Protein AF-A0AAN0JKM9-F1 (afdb_monomer_lite)

Sequence (130 aa):
MASQTESLPDALLEALAEKGRVDSYEYATSVGRNHQDVVGAVKSLESFGDILKTEQKQTELWELTEEGKEIAENGSHEVRLFEAVNQSNGTPQNELMPSKCELKRNGCFTKRSGYGTGTGFHFQGLIEPA

Foldseek 3Di:
DDDDDDDLLVVVVVVCVVPVKAFLLVVCVVVVHDSVVSVVSVVVVVVVDPPWDWDFDWDKDKDFDPQLVCCVVVNDPVVVLVVPFDPPPGDDVVVSDPPDPPPPVDDRIDIPGPSSRRTITHDDDDPDDD

InterPro domains:
  IPR036390 Winged helix DNA-binding domain superfamily [SSF46785] (12-76)
  IPR040724 PheRS, DNA binding domain 1 [PF18552] (6-62)

Organism: Amphimedon queenslandica (NCBI:txid400682)

pLDDT: mean 70.11, std 19.17, range [28.78, 88.0]

Structure (mmCIF, N/CA/C/O backbone):
data_AF-A0AAN0JKM9-F1
#
_entry.id   AF-A0AAN0JKM9-F1
#
loop_
_atom_site.group_PDB
_atom_site.id
_atom_site.type_symbol
_atom_site.label_atom_id
_atom_site.label_alt_id
_atom_site.label_comp_id
_atom_site.label_asym_id
_atom_site.label_entity_id
_atom_site.label_seq_id
_atom_site.pdbx_PDB_ins_code
_atom_site.Cartn_x
_atom_site.Cartn_y
_atom_site.Cartn_z
_atom_site.occupancy
_atom_site.B_iso_or_equiv
_atom_site.auth_seq_id
_atom_site.auth_comp_id
_atom_site.auth_asym_id
_atom_site.auth_atom_id
_atom_site.pdbx_PDB_model_num
ATOM 1 N N . MET A 1 1 ? -35.034 -1.464 26.740 1.00 33.41 1 MET A N 1
ATOM 2 C CA . MET A 1 1 ? -33.704 -2.065 26.963 1.00 33.41 1 MET A CA 1
ATOM 3 C C . MET A 1 1 ? -32.712 -1.278 26.119 1.00 33.41 1 MET A C 1
ATOM 5 O O . MET A 1 1 ? -33.053 -1.001 24.982 1.00 33.41 1 MET A O 1
ATOM 9 N N . ALA A 1 2 ? -31.616 -0.824 26.739 1.00 36.47 2 ALA A N 1
ATOM 10 C CA . ALA A 1 2 ? -30.469 -0.086 26.181 1.00 36.47 2 ALA A CA 1
ATOM 11 C C . ALA A 1 2 ? -30.746 1.006 25.113 1.00 36.47 2 ALA A C 1
ATOM 13 O O . ALA A 1 2 ? -30.685 0.794 23.911 1.00 36.47 2 ALA A O 1
ATOM 14 N N . SER A 1 3 ? -31.020 2.207 25.631 1.00 40.78 3 SER A N 1
ATOM 15 C CA . SER A 1 3 ? -30.543 3.521 25.147 1.00 40.78 3 SER A CA 1
ATOM 16 C C . SER A 1 3 ? -29.065 3.468 24.703 1.00 40.78 3 SER A C 1
ATOM 18 O O . SER A 1 3 ? -28.326 2.732 25.338 1.00 40.78 3 SER A O 1
ATOM 20 N N . GLN A 1 4 ? -28.486 4.239 23.778 1.00 40.50 4 GLN A N 1
ATOM 21 C CA . GLN A 1 4 ? -28.865 5.336 22.880 1.00 40.50 4 GLN A CA 1
ATOM 22 C C . GLN A 1 4 ? -27.617 5.601 21.998 1.00 40.50 4 GLN A C 1
ATOM 24 O O . GLN A 1 4 ? -26.518 5.643 22.532 1.00 40.50 4 GLN A O 1
ATOM 29 N N . THR A 1 5 ? -27.814 5.899 20.711 1.00 45.72 5 THR A N 1
ATOM 30 C CA . THR A 1 5 ? -26.884 6.606 19.796 1.00 45.72 5 THR A CA 1
ATOM 31 C C . THR A 1 5 ? -25.561 5.931 19.406 1.00 45.72 5 THR A C 1
ATOM 33 O O . THR A 1 5 ? -24.651 5.736 20.198 1.00 45.72 5 THR A O 1
ATOM 36 N N . GLU A 1 6 ? -25.448 5.695 18.103 1.00 60.81 6 GLU A N 1
ATOM 37 C CA . GLU A 1 6 ? -24.311 5.151 17.363 1.00 60.81 6 GLU A CA 1
ATOM 38 C C . GLU A 1 6 ? -23.071 6.060 17.439 1.00 60.81 6 GLU A C 1
ATOM 40 O O . GLU A 1 6 ? -22.768 6.819 16.514 1.00 60.81 6 GLU A O 1
ATOM 45 N N . SER A 1 7 ? -22.343 6.022 18.552 1.00 75.88 7 SER A N 1
ATOM 46 C CA . SER A 1 7 ? -21.013 6.615 18.623 1.00 75.88 7 SER A CA 1
ATOM 47 C C . SER A 1 7 ? -19.983 5.578 18.155 1.00 75.88 7 SER A C 1
ATOM 49 O O . SER A 1 7 ? -20.027 4.405 18.529 1.00 75.88 7 SER A O 1
ATOM 51 N N . LEU A 1 8 ? -19.062 5.996 17.280 1.00 82.94 8 LEU A N 1
ATOM 52 C CA . LEU A 1 8 ? -17.999 5.134 16.752 1.00 82.94 8 LEU A CA 1
ATOM 53 C C . LEU A 1 8 ? -17.201 4.386 17.848 1.00 82.94 8 LEU A C 1
ATOM 55 O O . LEU A 1 8 ? -16.917 3.206 17.629 1.00 82.94 8 LEU A O 1
ATOM 59 N N . PRO A 1 9 ? -16.852 4.995 19.006 1.00 84.19 9 PRO A N 1
ATOM 60 C CA . PRO A 1 9 ? -16.178 4.264 20.079 1.00 84.19 9 PRO A CA 1
ATOM 61 C C . PRO A 1 9 ? -17.060 3.197 20.745 1.00 84.19 9 PRO A C 1
ATOM 63 O O . PRO A 1 9 ? -16.550 2.119 21.037 1.00 84.19 9 PRO A O 1
ATOM 66 N N . ASP A 1 10 ? -18.361 3.438 20.929 1.00 85.00 10 ASP A N 1
ATOM 67 C CA . ASP A 1 10 ? -19.257 2.451 21.553 1.00 85.00 10 ASP A CA 1
ATOM 68 C C . ASP A 1 10 ? -19.442 1.219 20.657 1.00 85.00 10 ASP A C 1
ATOM 70 O O . ASP A 1 10 ? -19.314 0.085 21.117 1.00 85.00 10 ASP A O 1
ATOM 74 N N . ALA A 1 11 ? -19.631 1.434 19.350 1.00 86.50 11 ALA A N 1
ATOM 75 C CA . ALA A 1 11 ? -19.708 0.350 18.369 1.00 86.50 11 ALA A CA 1
ATOM 76 C C . ALA A 1 11 ? -18.405 -0.473 18.308 1.00 86.50 11 ALA A C 1
ATOM 78 O O . ALA A 1 11 ? -18.426 -1.688 18.109 1.00 86.50 11 ALA A O 1
ATOM 79 N N . LEU A 1 12 ? -17.256 0.183 18.503 1.00 86.38 12 LEU A N 1
ATOM 80 C CA . LEU A 1 12 ? -15.955 -0.481 18.534 1.00 86.38 12 LEU A CA 1
ATOM 81 C C . LEU A 1 12 ? -15.791 -1.354 19.788 1.00 86.38 12 LEU A C 1
ATOM 83 O O . LEU A 1 12 ? -15.261 -2.460 19.689 1.00 86.38 12 LEU A O 1
ATOM 87 N N . LEU A 1 13 ? -16.278 -0.896 20.944 1.00 85.88 13 LEU A N 1
ATOM 88 C CA . LEU A 1 13 ? -16.306 -1.689 22.176 1.00 85.88 13 LEU A CA 1
ATOM 89 C C . LEU A 1 13 ? -17.251 -2.893 22.069 1.00 85.88 13 LEU A C 1
ATOM 91 O O . LEU A 1 13 ? -16.896 -3.976 22.526 1.00 85.88 13 LEU A O 1
ATOM 95 N N . GLU A 1 14 ? -18.412 -2.744 21.428 1.00 86.81 14 GLU A N 1
ATOM 96 C CA . GLU A 1 14 ? -19.340 -3.856 21.180 1.00 86.81 14 GLU A CA 1
ATOM 97 C C . GLU A 1 14 ? -18.721 -4.914 20.254 1.00 86.81 14 GLU A C 1
ATOM 99 O O . GLU A 1 14 ? -18.710 -6.104 20.577 1.00 86.81 14 GLU A O 1
ATOM 104 N N . ALA A 1 15 ? -18.098 -4.482 19.154 1.00 85.19 15 ALA A N 1
ATOM 105 C CA . ALA A 1 15 ? -17.389 -5.379 18.245 1.00 85.19 15 ALA A CA 1
ATOM 106 C C . ALA A 1 15 ? -16.211 -6.101 18.926 1.00 85.19 15 ALA A C 1
ATOM 108 O O . ALA A 1 15 ? -15.937 -7.268 18.628 1.00 85.19 15 ALA A O 1
ATOM 109 N N . LEU A 1 16 ? -15.518 -5.425 19.849 1.00 85.06 16 LEU A N 1
ATOM 110 C CA . LEU A 1 16 ? -14.480 -6.027 20.689 1.00 85.06 16 LEU A CA 1
ATOM 111 C C . LEU A 1 16 ? -15.058 -7.033 21.689 1.00 85.06 16 LEU A C 1
ATOM 113 O O . LEU A 1 16 ? -14.448 -8.081 21.890 1.00 85.06 16 LEU A O 1
ATOM 117 N N . ALA A 1 17 ? -16.215 -6.753 22.288 1.00 84.19 17 ALA A N 1
ATOM 118 C CA . ALA A 1 17 ? -16.868 -7.655 23.233 1.00 84.19 17 ALA A CA 1
ATOM 119 C C . ALA A 1 17 ? -17.328 -8.962 22.566 1.00 84.19 17 ALA A C 1
ATOM 121 O O . ALA A 1 17 ? -17.221 -10.026 23.171 1.00 84.19 17 ALA A O 1
ATOM 122 N N . GLU A 1 18 ? -17.791 -8.904 21.314 1.00 84.81 18 GLU A N 1
ATOM 123 C CA . GLU A 1 18 ? -18.240 -10.086 20.568 1.00 84.81 18 GLU A CA 1
ATOM 124 C C . GLU A 1 18 ? -17.071 -10.950 20.064 1.00 84.81 18 GLU A C 1
ATOM 126 O O . GLU A 1 18 ? -17.104 -12.177 20.169 1.00 84.81 18 GLU A O 1
ATOM 131 N N . LYS A 1 19 ? -16.022 -10.325 19.511 1.00 81.88 19 LYS A N 1
ATOM 132 C CA . LYS A 1 19 ? -14.922 -11.035 18.828 1.00 81.88 19 LYS A CA 1
ATOM 133 C C . LYS A 1 19 ? -13.692 -11.263 19.705 1.00 81.88 19 LYS A C 1
ATOM 135 O O . LYS A 1 19 ? -12.806 -12.025 19.323 1.00 81.88 19 LYS A O 1
ATOM 140 N N . GLY A 1 20 ? -13.578 -10.563 20.833 1.00 78.75 20 GLY A N 1
ATOM 141 C CA . GLY A 1 20 ? -12.414 -10.559 21.731 1.00 78.75 20 GLY A CA 1
ATOM 142 C C . GLY A 1 20 ? -11.173 -9.847 21.173 1.00 78.75 20 GLY A C 1
ATOM 143 O O . GLY A 1 20 ? -10.312 -9.406 21.934 1.00 78.75 20 GLY A O 1
ATOM 144 N N . ARG A 1 21 ? -11.083 -9.706 19.846 1.00 79.69 21 ARG A N 1
ATOM 145 C CA . ARG A 1 21 ? -10.049 -8.974 19.118 1.00 79.69 21 ARG A CA 1
ATOM 146 C C . ARG A 1 21 ? -10.65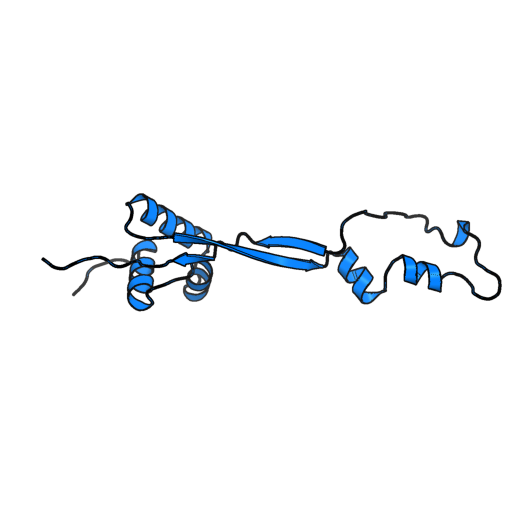2 -8.328 17.883 1.00 79.69 21 ARG A C 1
ATOM 148 O O . ARG A 1 21 ? -11.459 -8.927 17.179 1.00 79.69 21 ARG A O 1
ATOM 155 N N . VAL A 1 22 ? -10.190 -7.122 17.595 1.00 83.69 22 VAL A N 1
ATOM 156 C CA . VAL A 1 22 ? -10.521 -6.390 16.375 1.00 83.69 22 VAL A CA 1
ATOM 157 C C . VAL A 1 22 ? -9.214 -5.917 15.737 1.00 83.69 22 VAL A C 1
ATOM 159 O O . VAL A 1 22 ? -8.220 -5.711 16.430 1.00 83.69 22 VAL A O 1
ATOM 162 N N . ASP A 1 23 ? -9.182 -5.814 14.416 1.00 83.88 23 ASP A N 1
ATOM 163 C CA . ASP A 1 23 ? -8.152 -5.070 13.696 1.00 83.88 23 ASP A CA 1
ATOM 164 C C . ASP A 1 23 ? -8.805 -3.780 13.192 1.00 83.88 23 ASP A C 1
ATOM 166 O O . ASP A 1 23 ? -9.876 -3.820 12.581 1.00 83.88 23 ASP A O 1
ATOM 170 N N . SER A 1 24 ? -8.212 -2.626 13.503 1.00 83.31 24 SER A N 1
ATOM 171 C CA . SER A 1 24 ? -8.813 -1.328 13.168 1.00 83.31 24 SER A CA 1
ATOM 172 C C . SER A 1 24 ? -8.960 -1.108 11.659 1.00 83.31 24 SER A C 1
ATOM 174 O O . SER A 1 24 ? -9.924 -0.467 11.242 1.00 83.31 24 SER A O 1
ATOM 176 N N . TYR A 1 25 ? -8.080 -1.691 10.840 1.00 82.69 25 TYR A N 1
ATOM 177 C CA . TYR A 1 25 ? -8.159 -1.622 9.383 1.00 82.69 25 TYR A CA 1
ATOM 178 C C . TYR A 1 25 ? -9.271 -2.523 8.833 1.00 82.69 25 TYR A C 1
ATOM 180 O O . TYR A 1 25 ? -10.077 -2.087 8.003 1.00 82.69 25 TYR A O 1
ATOM 188 N N . GLU A 1 26 ? -9.369 -3.761 9.325 1.00 84.50 26 GLU A N 1
ATOM 189 C CA . GLU A 1 26 ? -10.450 -4.679 8.936 1.00 84.50 26 GLU A CA 1
ATOM 190 C C . GLU A 1 26 ? -11.821 -4.151 9.372 1.00 84.50 26 GLU A C 1
ATOM 192 O O . GLU A 1 26 ? -12.782 -4.210 8.605 1.00 84.50 26 GLU A O 1
ATOM 197 N N . TYR A 1 27 ? -11.904 -3.572 10.571 1.00 85.44 27 TYR A N 1
ATOM 198 C CA . TYR A 1 27 ? -13.124 -2.973 11.107 1.00 85.44 27 TYR A CA 1
ATOM 199 C C . TYR A 1 27 ? -13.557 -1.722 10.338 1.00 85.44 27 TYR A C 1
ATOM 201 O O . TYR A 1 27 ? -14.729 -1.573 9.997 1.00 85.44 27 TYR A O 1
ATOM 209 N N . ALA A 1 28 ? -12.618 -0.830 10.005 1.00 86.50 28 ALA A N 1
ATOM 210 C CA . ALA A 1 28 ? -12.913 0.327 9.162 1.00 86.50 28 ALA A CA 1
ATOM 211 C C . ALA A 1 28 ? -13.461 -0.109 7.793 1.00 86.50 28 ALA A C 1
ATOM 213 O O . ALA A 1 28 ? -14.439 0.459 7.304 1.00 86.50 28 ALA A O 1
ATOM 214 N N . THR A 1 29 ? -12.874 -1.161 7.215 1.00 85.81 29 THR A N 1
ATOM 215 C CA . THR A 1 29 ? -13.300 -1.725 5.929 1.00 85.81 29 THR A CA 1
ATOM 216 C C . THR A 1 29 ? -14.686 -2.368 6.018 1.00 85.81 29 THR A C 1
ATOM 218 O O . THR A 1 29 ? -15.511 -2.143 5.135 1.00 85.81 29 THR A O 1
ATOM 221 N N . SER A 1 30 ? -14.981 -3.126 7.080 1.00 84.88 30 SER A N 1
ATOM 222 C CA . SER A 1 30 ? -16.273 -3.809 7.235 1.00 84.88 30 SER A CA 1
ATOM 223 C C . SER A 1 30 ? -17.436 -2.852 7.504 1.00 84.88 30 SER A C 1
ATOM 225 O O . SER A 1 30 ? -18.547 -3.104 7.043 1.00 84.88 30 SER A O 1
ATOM 227 N N . VAL A 1 31 ? -17.187 -1.748 8.212 1.00 84.06 31 VAL A N 1
ATOM 228 C CA . VAL A 1 31 ? -18.201 -0.729 8.542 1.00 84.06 31 VAL A CA 1
ATOM 229 C C . VAL A 1 31 ? -18.229 0.404 7.498 1.00 84.06 31 VAL A C 1
ATOM 231 O O . VAL A 1 31 ? -19.080 1.290 7.554 1.00 84.06 31 VAL A O 1
ATOM 234 N N . GLY A 1 32 ? -17.321 0.392 6.513 1.00 83.69 32 GLY A N 1
ATOM 235 C CA . GLY A 1 32 ? -17.244 1.412 5.460 1.00 83.69 32 GLY A CA 1
ATOM 236 C C . GLY A 1 32 ? -16.860 2.802 5.980 1.00 83.69 32 GLY A C 1
ATOM 237 O O . GLY A 1 32 ? -17.302 3.816 5.439 1.00 83.69 32 GLY A O 1
ATOM 238 N N . ARG A 1 33 ? -16.074 2.867 7.059 1.00 83.94 33 ARG A N 1
ATOM 239 C CA . ARG A 1 33 ? -15.630 4.113 7.705 1.00 83.94 33 ARG A CA 1
ATOM 240 C C . ARG A 1 33 ? -14.182 4.428 7.351 1.00 83.94 33 ARG A C 1
ATOM 242 O O . ARG A 1 33 ? -13.412 3.551 6.966 1.00 83.94 33 ARG A O 1
ATOM 249 N N . ASN A 1 34 ? -13.795 5.697 7.492 1.00 84.44 34 ASN A N 1
ATOM 250 C CA . ASN A 1 34 ? -12.401 6.071 7.311 1.00 84.44 34 ASN A CA 1
ATOM 251 C C . ASN A 1 34 ? -11.554 5.452 8.431 1.00 84.44 34 ASN A C 1
ATOM 253 O O . ASN A 1 34 ? -11.874 5.577 9.613 1.00 84.44 34 ASN A O 1
ATOM 257 N N . HIS A 1 35 ? -10.446 4.820 8.050 1.00 82.88 35 HIS A N 1
ATOM 258 C CA . HIS A 1 35 ? -9.502 4.218 8.988 1.00 82.88 35 HIS A CA 1
ATOM 259 C C . HIS A 1 35 ? -8.984 5.211 10.042 1.00 82.88 35 HIS A C 1
ATOM 261 O O . HIS A 1 35 ? -8.830 4.850 11.204 1.00 82.88 35 HIS A O 1
ATOM 267 N N . GLN A 1 36 ? -8.770 6.480 9.676 1.00 83.06 36 GLN A N 1
ATOM 268 C CA . GLN A 1 36 ? -8.315 7.515 10.613 1.00 83.06 36 GLN A CA 1
ATOM 269 C C . GLN A 1 36 ? -9.343 7.819 11.707 1.00 83.06 36 GLN A C 1
ATOM 271 O O . GLN A 1 36 ? -8.947 8.050 12.847 1.00 83.06 36 GLN A O 1
ATOM 276 N N . ASP A 1 37 ? -10.641 7.760 11.399 1.00 85.94 37 ASP A N 1
ATOM 277 C CA . ASP A 1 37 ? -11.698 7.987 12.393 1.00 85.94 37 ASP A CA 1
ATOM 278 C C . ASP A 1 37 ? -11.716 6.854 13.428 1.00 85.94 37 ASP A C 1
ATOM 280 O O . ASP A 1 37 ? -11.825 7.096 14.631 1.00 85.94 37 ASP A O 1
ATOM 284 N N . VAL A 1 38 ? -11.530 5.612 12.964 1.00 86.31 38 VAL A N 1
ATOM 285 C CA . VAL A 1 38 ? -11.424 4.422 13.820 1.00 86.31 38 VAL A CA 1
ATOM 286 C C . VAL A 1 38 ? -10.177 4.491 14.699 1.00 86.31 38 VAL A C 1
ATOM 288 O O . VAL A 1 38 ? -10.268 4.296 15.909 1.00 86.31 38 VAL A O 1
ATOM 291 N N . VAL A 1 39 ? -9.018 4.838 14.131 1.00 85.88 39 VAL A N 1
ATOM 292 C CA . VAL A 1 39 ? -7.775 5.034 14.896 1.00 85.88 39 VAL A CA 1
ATOM 293 C C . VAL A 1 39 ? -7.919 6.170 15.913 1.00 85.88 39 VAL A C 1
ATOM 295 O O . VAL A 1 39 ? -7.410 6.062 17.028 1.00 85.88 39 VAL A O 1
ATOM 298 N N . GLY A 1 40 ? -8.622 7.248 15.561 1.00 86.12 40 GLY A N 1
ATOM 299 C CA . GLY A 1 40 ? -8.919 8.357 16.465 1.00 86.12 40 GLY A CA 1
ATOM 300 C C . GLY A 1 40 ? -9.766 7.922 17.660 1.00 86.12 40 GLY A C 1
ATOM 301 O O . GLY A 1 40 ? -9.422 8.237 18.798 1.00 86.12 40 GLY A O 1
ATOM 302 N N . ALA A 1 41 ? -10.822 7.142 17.422 1.00 86.81 41 ALA A N 1
ATOM 303 C CA . ALA A 1 41 ? -11.649 6.591 18.492 1.00 86.81 41 ALA A CA 1
ATOM 304 C C . ALA A 1 41 ? -10.874 5.613 19.382 1.00 86.81 41 ALA A C 1
ATOM 306 O O . ALA A 1 41 ? -10.986 5.698 20.600 1.00 86.81 41 ALA A O 1
ATOM 307 N N . VAL A 1 42 ? -10.035 4.749 18.801 1.00 84.62 42 VAL A N 1
ATOM 308 C CA . VAL A 1 42 ? -9.150 3.852 19.563 1.00 84.62 42 VAL A CA 1
ATOM 309 C C . VAL A 1 42 ? -8.234 4.657 20.484 1.00 84.62 42 VAL A C 1
ATOM 311 O O . VAL A 1 42 ? -8.214 4.400 21.680 1.00 84.62 42 VAL A O 1
ATOM 314 N N . LYS A 1 43 ? -7.550 5.685 19.969 1.00 85.00 43 LYS A N 1
ATOM 315 C CA . LYS A 1 43 ? -6.680 6.554 20.782 1.00 85.00 43 LYS A CA 1
ATOM 316 C C . LYS A 1 43 ? -7.445 7.316 21.859 1.00 85.00 43 LYS A C 1
ATOM 318 O O . LYS A 1 43 ? -6.935 7.524 22.957 1.00 85.00 43 LYS A O 1
ATOM 323 N N . SER A 1 44 ? -8.669 7.742 21.552 1.00 85.31 44 SER A N 1
ATOM 324 C CA . SER A 1 44 ? -9.544 8.354 22.547 1.00 85.31 44 SER A CA 1
ATOM 325 C C . SER A 1 44 ? -9.860 7.359 23.661 1.00 85.31 44 SER A C 1
ATOM 327 O O . SER A 1 44 ? -9.756 7.732 24.823 1.00 85.31 44 SER A O 1
ATOM 329 N N . LEU A 1 45 ? -10.189 6.107 23.331 1.00 83.62 45 LEU A N 1
ATOM 330 C CA . LEU A 1 45 ? -10.461 5.042 24.301 1.00 83.62 45 LEU A CA 1
ATOM 331 C C . LEU A 1 45 ? -9.227 4.678 25.135 1.00 83.62 45 LEU A C 1
ATOM 333 O O . LEU A 1 45 ? -9.351 4.527 26.345 1.00 83.62 45 LEU A O 1
ATOM 337 N N . GLU A 1 46 ? -8.039 4.634 24.531 1.00 82.25 46 GLU A N 1
ATOM 338 C CA . GLU A 1 46 ? -6.770 4.468 25.256 1.00 82.25 46 GLU A CA 1
ATOM 339 C C . GLU A 1 46 ? -6.516 5.606 26.253 1.00 82.25 46 GLU A C 1
ATOM 341 O O . GLU A 1 46 ? -5.982 5.388 27.337 1.00 82.25 46 GLU A O 1
ATOM 346 N N . SER A 1 47 ? -6.917 6.838 25.920 1.00 82.25 47 SER A N 1
ATOM 347 C CA . SER A 1 47 ? -6.724 7.985 26.817 1.00 82.25 47 SER A CA 1
ATOM 348 C C . SER A 1 47 ? -7.585 7.924 28.084 1.00 82.25 47 SER A C 1
ATOM 350 O O . SER A 1 47 ? -7.224 8.532 29.092 1.00 82.25 47 SER A O 1
ATOM 352 N N . PHE A 1 48 ? -8.692 7.169 28.060 1.00 78.44 48 PHE A N 1
ATOM 353 C CA . PHE A 1 48 ? -9.551 6.950 29.228 1.00 78.44 48 PHE A CA 1
ATOM 354 C C . PHE A 1 48 ? -8.960 5.939 30.234 1.00 78.44 48 PHE A C 1
ATOM 356 O O . PHE A 1 48 ? -9.548 5.741 31.298 1.00 78.44 48 PHE A O 1
ATOM 363 N N . GLY A 1 49 ? -7.793 5.343 29.950 1.00 69.31 49 GLY A N 1
ATOM 364 C CA . GLY A 1 49 ? -7.044 4.468 30.857 1.00 69.31 49 GLY A CA 1
ATOM 365 C C . GLY A 1 49 ? -6.755 3.086 30.266 1.00 69.31 49 GLY A C 1
ATOM 366 O O . GLY A 1 49 ? -6.907 2.857 29.071 1.00 69.31 49 GLY A O 1
ATOM 367 N N . ASP A 1 50 ? -6.379 2.133 31.123 1.00 66.88 50 ASP A N 1
ATOM 368 C CA . ASP A 1 50 ? -5.962 0.764 30.749 1.00 66.88 50 ASP A CA 1
ATOM 369 C C . ASP A 1 50 ? -7.155 -0.162 30.391 1.00 66.88 50 ASP A C 1
ATOM 371 O O . ASP A 1 50 ? -7.163 -1.359 30.673 1.00 66.88 50 ASP A O 1
ATOM 375 N N . ILE A 1 51 ? -8.217 0.411 29.811 1.00 72.19 51 ILE A N 1
ATOM 376 C CA . ILE A 1 51 ? -9.462 -0.286 29.439 1.00 72.19 51 ILE A CA 1
ATOM 377 C C . ILE A 1 51 ? -9.225 -1.184 28.218 1.00 72.19 51 ILE A C 1
ATOM 379 O O . ILE A 1 51 ? -9.842 -2.241 28.086 1.00 72.19 51 ILE A O 1
ATOM 383 N N . LEU A 1 52 ? -8.324 -0.767 27.324 1.00 73.56 52 LEU A N 1
ATOM 384 C CA . LEU A 1 52 ? -7.985 -1.471 26.095 1.00 73.56 52 LEU A CA 1
ATOM 385 C C . LEU A 1 52 ? -6.473 -1.609 25.969 1.00 73.56 52 LEU A C 1
ATOM 387 O O . LEU A 1 52 ? -5.742 -0.626 26.045 1.00 73.56 52 LEU A O 1
ATOM 391 N N . LYS A 1 53 ? -6.013 -2.828 25.685 1.00 74.12 53 LYS A N 1
ATOM 392 C CA . LYS A 1 53 ? -4.635 -3.070 25.259 1.00 74.12 53 LYS A CA 1
ATOM 393 C C . LYS A 1 53 ? -4.556 -3.024 23.747 1.00 74.12 53 LYS A C 1
ATOM 395 O O . LYS A 1 53 ? -5.239 -3.796 23.068 1.00 74.12 53 LYS A O 1
ATOM 400 N N . THR A 1 54 ? -3.695 -2.159 23.232 1.00 73.62 54 THR A N 1
ATOM 401 C CA . THR A 1 54 ? -3.482 -1.996 21.798 1.00 73.62 54 THR A CA 1
ATOM 402 C C . THR A 1 54 ? -2.065 -2.410 21.429 1.00 73.62 54 THR A C 1
ATOM 404 O O . THR A 1 54 ? -1.100 -2.086 22.118 1.00 73.62 54 THR A O 1
ATOM 407 N N . GLU A 1 55 ? -1.928 -3.169 20.344 1.00 74.50 55 GLU A N 1
ATOM 408 C CA . GLU A 1 55 ? -0.622 -3.474 19.768 1.00 74.50 55 GLU A CA 1
ATOM 409 C C . GLU A 1 55 ? -0.523 -2.823 18.403 1.00 74.50 55 GLU A C 1
ATOM 411 O O . GLU A 1 55 ? -1.326 -3.102 17.515 1.00 74.50 55 GLU A O 1
ATOM 416 N N . GLN A 1 56 ? 0.477 -1.973 18.197 1.00 72.69 56 GLN A N 1
ATOM 417 C CA . GLN A 1 56 ? 0.719 -1.392 16.887 1.00 72.69 56 GLN A CA 1
ATOM 418 C C . GLN A 1 56 ? 1.323 -2.443 15.948 1.00 72.69 56 GLN A C 1
ATOM 420 O O . GLN A 1 56 ? 2.473 -2.847 16.108 1.00 72.69 56 GLN A O 1
ATOM 425 N N . LYS A 1 57 ? 0.570 -2.846 14.921 1.00 76.12 57 LYS A N 1
ATOM 426 C CA . LYS A 1 57 ? 1.097 -3.652 13.815 1.00 76.12 57 LYS A CA 1
ATOM 427 C C . LYS A 1 57 ? 1.491 -2.746 12.659 1.00 76.12 57 LYS A C 1
ATOM 429 O O . LYS A 1 57 ? 0.761 -1.820 12.303 1.00 76.12 57 LYS A O 1
ATOM 434 N N . GLN A 1 58 ? 2.626 -3.060 12.053 1.00 68.19 58 GLN A N 1
ATOM 435 C CA . GLN A 1 58 ? 3.093 -2.467 10.810 1.00 68.19 58 GLN A CA 1
ATOM 436 C C . GLN A 1 58 ? 3.169 -3.571 9.758 1.00 68.19 58 GLN A C 1
ATOM 438 O O . GLN A 1 58 ? 3.659 -4.664 10.044 1.00 68.19 58 GLN A O 1
ATOM 443 N N . THR A 1 59 ? 2.671 -3.295 8.553 1.00 69.81 59 THR A N 1
ATOM 444 C CA . THR A 1 59 ? 2.758 -4.235 7.431 1.00 69.81 59 THR A CA 1
ATOM 445 C C . THR A 1 59 ? 3.701 -3.661 6.386 1.00 69.81 59 THR A C 1
ATOM 447 O O . THR A 1 59 ? 3.504 -2.552 5.888 1.00 69.81 59 THR A O 1
ATOM 450 N N . GLU A 1 60 ? 4.745 -4.414 6.062 1.00 73.75 60 GLU A N 1
ATOM 451 C CA . GLU A 1 60 ? 5.732 -4.029 5.059 1.00 73.75 60 GLU A CA 1
ATOM 452 C C . GLU A 1 60 ? 5.453 -4.798 3.771 1.00 73.75 60 GLU A C 1
ATOM 454 O O . GLU A 1 60 ? 5.427 -6.028 3.776 1.00 73.75 60 GLU A O 1
ATOM 459 N N . LEU A 1 61 ? 5.235 -4.072 2.673 1.00 73.75 61 LEU A N 1
ATOM 460 C CA . LEU A 1 61 ? 5.093 -4.665 1.350 1.00 73.75 61 LEU A CA 1
ATOM 461 C C . LEU A 1 61 ? 6.279 -4.250 0.483 1.00 73.75 61 LEU A C 1
ATOM 463 O O . LEU A 1 61 ? 6.655 -3.076 0.419 1.00 73.75 61 LEU A O 1
ATOM 467 N N . TRP A 1 62 ? 6.869 -5.236 -0.185 1.00 80.88 62 TRP A N 1
ATOM 468 C CA . TRP A 1 62 ? 7.864 -5.008 -1.221 1.00 80.88 62 TRP A CA 1
ATOM 469 C C . TRP A 1 62 ? 7.1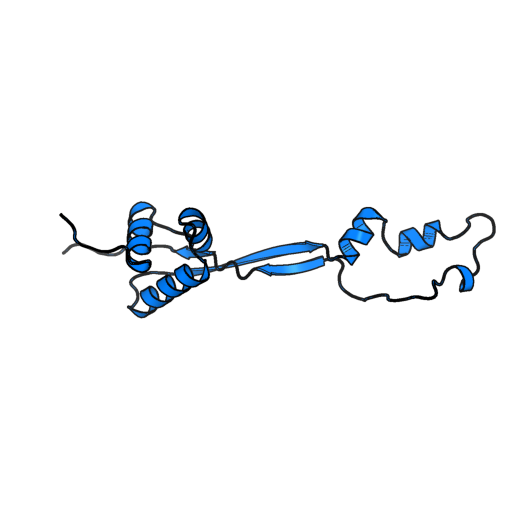45 -4.846 -2.547 1.00 80.88 62 TRP A C 1
ATOM 471 O O . TRP A 1 62 ? 6.448 -5.754 -2.994 1.00 80.88 62 TRP A O 1
ATOM 481 N N . GLU A 1 63 ? 7.314 -3.687 -3.168 1.00 81.19 63 GLU A N 1
ATOM 482 C CA . GLU A 1 63 ? 6.754 -3.414 -4.483 1.00 81.19 63 GLU A CA 1
ATOM 483 C C . GLU A 1 63 ? 7.871 -3.056 -5.457 1.00 81.19 63 GLU A C 1
ATOM 485 O O . GLU A 1 63 ? 8.881 -2.445 -5.086 1.00 81.19 63 GLU A O 1
ATOM 490 N N . LEU A 1 64 ? 7.683 -3.452 -6.715 1.00 81.38 64 LEU A N 1
ATOM 491 C CA . LEU A 1 64 ? 8.583 -3.058 -7.789 1.00 81.38 64 LEU A CA 1
ATOM 492 C C . LEU A 1 64 ? 8.451 -1.557 -8.031 1.00 81.38 64 LEU A C 1
ATOM 494 O O . LEU A 1 64 ? 7.342 -1.018 -8.128 1.00 81.38 64 LEU A O 1
ATOM 498 N N . THR A 1 65 ? 9.594 -0.886 -8.144 1.00 85.00 65 THR A N 1
ATOM 499 C CA . THR A 1 65 ? 9.631 0.478 -8.671 1.00 85.00 65 THR A CA 1
ATOM 500 C C . THR A 1 65 ? 9.240 0.469 -10.145 1.00 85.00 65 THR A C 1
ATOM 502 O O . THR A 1 65 ? 9.179 -0.583 -10.775 1.00 85.00 65 THR A O 1
ATOM 505 N N . GLU A 1 66 ? 8.966 1.639 -10.717 1.00 80.19 66 GLU A N 1
ATOM 506 C CA . GLU A 1 66 ? 8.666 1.723 -12.151 1.00 80.19 66 GLU A CA 1
ATOM 507 C C . GLU A 1 66 ? 9.825 1.181 -13.005 1.00 80.19 66 GLU A C 1
ATOM 509 O O . GLU A 1 66 ? 9.607 0.422 -13.941 1.00 80.19 66 GLU A O 1
ATOM 514 N N . GLU A 1 67 ? 11.062 1.464 -12.586 1.00 79.62 67 GLU A N 1
ATOM 515 C CA . GLU A 1 67 ? 12.276 0.858 -13.142 1.00 79.62 67 GLU A CA 1
ATOM 516 C C . GLU A 1 67 ? 12.293 -0.664 -12.943 1.00 79.62 67 GLU A C 1
ATOM 518 O O . GLU A 1 67 ? 12.575 -1.412 -13.873 1.00 79.62 67 GLU A O 1
ATOM 523 N N . GLY A 1 68 ? 11.936 -1.150 -11.751 1.00 83.75 68 GLY A N 1
ATOM 524 C CA . GLY A 1 68 ? 11.868 -2.583 -11.481 1.00 83.75 68 GLY A CA 1
ATOM 525 C C . GLY A 1 68 ? 10.833 -3.322 -12.329 1.00 83.75 68 GLY A C 1
ATOM 526 O O . GLY A 1 68 ? 11.077 -4.460 -12.728 1.00 83.75 68 GLY A O 1
ATOM 527 N N . LYS A 1 69 ? 9.708 -2.680 -12.658 1.00 86.50 69 LYS A N 1
ATOM 528 C CA . LYS A 1 69 ? 8.732 -3.216 -13.617 1.00 86.50 69 LYS A CA 1
ATOM 529 C C . LYS A 1 69 ? 9.304 -3.249 -15.030 1.00 86.50 69 LYS A C 1
ATOM 531 O O . LYS A 1 69 ? 9.213 -4.285 -15.678 1.00 86.50 69 LYS A O 1
ATOM 536 N N . GLU A 1 70 ? 9.953 -2.169 -15.475 1.00 84.25 70 GLU A N 1
ATOM 537 C CA . GLU A 1 70 ? 10.603 -2.123 -16.791 1.00 84.25 70 GLU A CA 1
ATOM 538 C C . GLU A 1 70 ? 11.665 -3.223 -16.928 1.00 84.25 70 GLU A C 1
ATOM 540 O O . GLU A 1 70 ? 11.721 -3.896 -17.954 1.00 84.25 70 GLU A O 1
ATOM 545 N N . ILE A 1 71 ? 12.477 -3.436 -15.889 1.00 86.19 71 ILE A N 1
ATOM 546 C CA . ILE A 1 71 ? 13.497 -4.490 -15.844 1.00 86.19 71 ILE A CA 1
ATOM 547 C C . ILE A 1 71 ? 12.858 -5.884 -15.835 1.00 86.19 71 ILE A C 1
ATOM 549 O O . ILE A 1 71 ? 13.375 -6.794 -16.481 1.00 86.19 71 ILE A O 1
ATOM 553 N N . ALA A 1 72 ? 11.747 -6.073 -15.119 1.00 86.25 72 ALA A N 1
ATOM 554 C CA . ALA A 1 72 ? 11.039 -7.351 -15.090 1.00 86.25 72 ALA A CA 1
ATOM 555 C C . ALA A 1 72 ? 10.424 -7.712 -16.454 1.00 86.25 72 ALA A C 1
ATOM 557 O O . ALA A 1 72 ? 10.387 -8.888 -16.809 1.00 86.25 72 ALA A O 1
ATOM 558 N N . GLU A 1 73 ? 9.966 -6.716 -17.216 1.00 88.00 73 GLU A N 1
ATOM 559 C CA . GLU A 1 73 ? 9.364 -6.905 -18.541 1.00 88.00 73 GLU A CA 1
ATOM 560 C C . GLU A 1 73 ? 10.406 -7.005 -19.665 1.00 88.00 73 GLU A C 1
ATOM 562 O O . GLU A 1 73 ? 10.302 -7.876 -20.525 1.00 88.00 73 GLU A O 1
ATOM 567 N N . ASN A 1 74 ? 11.414 -6.129 -19.659 1.00 83.75 74 ASN A N 1
ATOM 568 C CA . ASN A 1 74 ? 12.354 -5.943 -20.773 1.00 83.75 74 ASN A CA 1
ATOM 569 C C . ASN A 1 74 ? 13.766 -6.479 -20.492 1.00 83.75 74 ASN A C 1
ATOM 571 O O . ASN A 1 74 ? 14.660 -6.325 -21.325 1.00 83.75 74 ASN A O 1
ATOM 575 N N . GLY A 1 75 ? 13.991 -7.074 -19.320 1.00 82.44 75 GLY A N 1
ATOM 576 C CA . GLY A 1 75 ? 15.316 -7.476 -18.861 1.00 82.44 75 GLY A CA 1
ATOM 577 C C . GLY A 1 75 ? 16.136 -6.308 -18.304 1.00 82.44 75 GLY A C 1
ATOM 578 O O . GLY A 1 75 ? 15.822 -5.128 -18.486 1.00 82.44 75 GLY A O 1
ATOM 579 N N . SER A 1 76 ? 17.215 -6.642 -17.590 1.00 84.06 76 SER A N 1
ATOM 580 C CA . SER A 1 76 ? 18.083 -5.633 -16.980 1.00 84.06 76 SER A CA 1
ATOM 581 C C . SER A 1 76 ? 18.826 -4.808 -18.031 1.00 84.06 76 SER A C 1
ATOM 583 O O . SER A 1 76 ? 18.994 -5.220 -19.183 1.00 84.06 76 SER A O 1
ATOM 585 N N . HIS A 1 77 ? 19.315 -3.635 -17.629 1.00 81.12 77 HIS A N 1
ATOM 586 C CA . HIS A 1 77 ? 20.094 -2.774 -18.517 1.00 81.12 77 HIS A CA 1
ATOM 587 C C . HIS A 1 77 ? 21.355 -3.473 -19.051 1.00 81.12 77 HIS A C 1
ATOM 589 O O . HIS A 1 77 ? 21.746 -3.232 -20.191 1.00 81.12 77 HIS A O 1
ATOM 595 N N . GLU A 1 78 ? 21.960 -4.373 -18.272 1.00 83.62 78 GLU A N 1
ATOM 596 C CA . GLU A 1 78 ? 23.117 -5.168 -18.690 1.00 83.62 78 GLU A CA 1
ATOM 597 C C . GLU A 1 78 ? 22.752 -6.207 -19.753 1.00 83.62 78 GLU A C 1
ATOM 599 O O . GLU A 1 78 ? 23.494 -6.364 -20.721 1.00 83.62 78 GLU A O 1
ATOM 604 N N . VAL A 1 79 ? 21.608 -6.886 -19.610 1.00 83.94 79 VAL A N 1
ATOM 605 C CA . VAL A 1 79 ? 21.122 -7.852 -20.611 1.00 83.94 79 VAL A CA 1
ATOM 606 C C . VAL A 1 79 ? 20.813 -7.136 -21.921 1.00 83.94 79 VAL A C 1
ATOM 608 O O . VAL A 1 79 ? 21.279 -7.550 -22.979 1.00 83.94 79 VAL A O 1
ATOM 611 N N . ARG A 1 80 ? 20.119 -5.999 -21.845 1.00 83.69 80 ARG A N 1
ATOM 612 C CA . ARG A 1 80 ? 19.785 -5.180 -23.017 1.00 83.69 80 ARG A CA 1
ATOM 613 C C . ARG A 1 80 ? 21.033 -4.651 -23.719 1.00 83.69 80 ARG A C 1
ATOM 615 O O . ARG A 1 80 ? 21.089 -4.629 -24.944 1.00 83.69 80 ARG A O 1
ATOM 622 N N . LEU A 1 81 ? 22.049 -4.247 -22.953 1.00 84.38 81 LEU A N 1
ATOM 623 C CA . LEU A 1 81 ? 23.337 -3.841 -23.510 1.00 84.38 81 LEU A CA 1
ATOM 624 C C . LEU A 1 81 ? 24.034 -5.013 -24.202 1.00 84.38 81 LEU A C 1
ATOM 626 O O . LEU A 1 81 ? 24.553 -4.843 -25.300 1.00 84.38 81 LEU A O 1
ATOM 630 N N . PHE A 1 82 ? 24.043 -6.190 -23.579 1.00 84.38 82 PHE A N 1
ATOM 631 C CA . PHE A 1 82 ? 24.656 -7.382 -24.154 1.00 84.38 82 PHE A CA 1
ATOM 632 C C . PHE A 1 82 ? 23.995 -7.783 -25.479 1.00 84.38 82 PHE A C 1
ATOM 634 O O . PHE A 1 82 ? 24.693 -8.061 -26.450 1.00 84.38 82 PHE A O 1
ATOM 641 N N . GLU A 1 83 ? 22.665 -7.751 -25.547 1.00 84.69 83 GLU A N 1
ATOM 642 C CA . GLU A 1 83 ? 21.912 -8.032 -26.774 1.00 84.69 83 GLU A CA 1
ATOM 643 C C . GLU A 1 83 ? 22.137 -6.983 -27.872 1.00 84.69 83 GLU A C 1
ATOM 645 O O . GLU A 1 83 ? 22.116 -7.318 -29.056 1.00 84.69 83 GLU A O 1
ATOM 650 N N . ALA A 1 84 ? 22.387 -5.724 -27.502 1.00 84.62 84 ALA A N 1
ATOM 651 C CA . ALA A 1 84 ? 22.670 -4.649 -28.452 1.00 84.62 84 ALA A CA 1
ATOM 652 C C . ALA A 1 84 ? 24.065 -4.752 -29.100 1.00 84.62 84 ALA A C 1
ATOM 654 O O . ALA A 1 84 ? 24.303 -4.144 -30.147 1.00 84.62 84 ALA A O 1
ATOM 655 N N . VAL A 1 85 ? 24.996 -5.504 -28.504 1.00 86.88 85 VAL A N 1
ATOM 656 C CA . VAL A 1 85 ? 26.337 -5.707 -29.064 1.00 86.88 85 VAL A CA 1
ATOM 657 C C . VAL A 1 85 ? 26.275 -6.718 -30.205 1.00 86.88 85 VAL A C 1
ATOM 659 O O . VAL A 1 85 ? 25.882 -7.872 -30.030 1.00 86.88 85 VAL A O 1
ATOM 662 N N . ASN A 1 86 ? 26.741 -6.317 -31.387 1.00 86.19 86 ASN A N 1
ATOM 663 C CA . ASN A 1 86 ? 26.849 -7.231 -32.514 1.00 86.19 86 ASN A CA 1
ATOM 664 C C . ASN A 1 86 ? 27.923 -8.296 -32.243 1.00 86.19 86 ASN A C 1
ATOM 666 O O . ASN A 1 86 ? 29.106 -7.995 -32.087 1.00 86.19 86 ASN A O 1
ATOM 670 N N . GLN A 1 87 ? 27.510 -9.562 -32.235 1.00 81.44 87 GLN A N 1
ATOM 671 C CA . GLN A 1 87 ? 28.367 -10.696 -31.877 1.00 81.44 87 GLN A CA 1
ATOM 672 C C . GLN A 1 87 ? 29.467 -10.996 -32.909 1.00 81.44 87 GLN A C 1
ATOM 674 O O . GLN A 1 87 ? 30.446 -11.660 -32.579 1.00 81.44 87 GLN A O 1
ATOM 679 N N . SER A 1 88 ? 29.313 -10.543 -34.157 1.00 82.94 88 SER A N 1
ATOM 680 C CA . SER A 1 88 ? 30.235 -10.865 -35.256 1.00 82.94 88 SER A CA 1
ATOM 681 C C . SER A 1 88 ? 31.285 -9.784 -35.503 1.00 82.94 88 SER A C 1
ATOM 683 O O . SER A 1 88 ? 32.432 -10.109 -35.794 1.00 82.94 88 SER A O 1
ATOM 685 N N . ASN A 1 89 ? 30.912 -8.505 -35.413 1.00 86.44 89 ASN A N 1
ATOM 686 C CA . ASN A 1 89 ? 31.814 -7.381 -35.701 1.00 86.44 89 ASN A CA 1
ATOM 687 C C . ASN A 1 89 ? 32.033 -6.433 -34.508 1.00 86.44 89 ASN A C 1
ATOM 689 O O . ASN A 1 89 ? 32.857 -5.525 -34.612 1.00 86.44 89 ASN A O 1
ATOM 693 N N . GLY 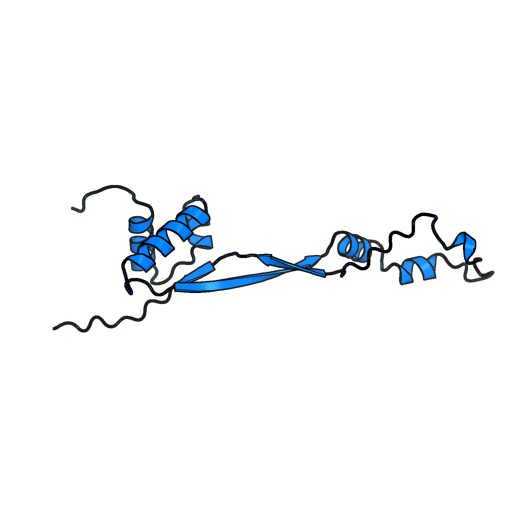A 1 90 ? 31.354 -6.666 -33.380 1.00 85.75 90 GLY A N 1
ATOM 694 C CA . GLY A 1 90 ? 31.318 -5.733 -32.258 1.00 85.75 90 GLY A CA 1
ATOM 695 C C . GLY A 1 90 ? 30.549 -4.453 -32.596 1.00 85.75 90 GLY A C 1
ATOM 696 O O . GLY A 1 90 ? 30.328 -4.114 -33.755 1.00 85.75 90 GLY A O 1
ATOM 697 N N . THR A 1 91 ? 30.157 -3.707 -31.567 1.00 84.56 91 THR A N 1
ATOM 698 C CA . THR A 1 91 ? 29.509 -2.399 -31.739 1.00 84.56 91 THR A CA 1
ATOM 699 C C . THR A 1 91 ? 30.341 -1.345 -31.014 1.00 84.56 91 THR A C 1
ATOM 701 O O . THR A 1 91 ? 30.703 -1.561 -29.852 1.00 84.56 91 THR A O 1
ATOM 704 N N . PRO A 1 92 ? 30.705 -0.227 -31.667 1.00 86.50 92 PRO A N 1
ATOM 705 C CA . PRO A 1 92 ? 31.523 0.794 -31.035 1.00 86.50 92 PRO A CA 1
ATOM 706 C C . PRO A 1 92 ? 30.747 1.486 -29.905 1.00 86.50 92 PRO A C 1
ATOM 708 O O . PRO A 1 92 ? 29.534 1.682 -29.958 1.00 86.50 92 PRO A O 1
ATOM 711 N N . GLN A 1 93 ? 31.464 1.858 -28.844 1.00 81.88 93 GLN A N 1
ATOM 712 C CA . GLN A 1 93 ? 30.865 2.340 -27.595 1.00 81.88 93 GLN A CA 1
ATOM 713 C C . GLN A 1 93 ? 29.994 3.595 -27.775 1.00 81.88 93 GLN A C 1
ATOM 715 O O . GLN A 1 93 ? 28.984 3.744 -27.091 1.00 81.88 93 GLN A O 1
ATOM 720 N N . ASN A 1 94 ? 30.366 4.487 -28.695 1.00 83.81 94 ASN A N 1
ATOM 721 C CA . ASN A 1 94 ? 29.614 5.707 -28.997 1.00 83.81 94 ASN A CA 1
ATOM 722 C C . ASN A 1 94 ? 28.225 5.428 -29.596 1.00 83.81 94 ASN A C 1
ATOM 724 O O . ASN A 1 94 ? 27.344 6.269 -29.461 1.00 83.81 94 ASN A O 1
ATOM 728 N N . GLU A 1 95 ? 28.030 4.273 -30.235 1.00 79.50 95 GLU A N 1
ATOM 729 C CA . GLU A 1 95 ? 26.740 3.833 -30.778 1.00 79.50 95 GLU A CA 1
ATOM 730 C C . GLU A 1 95 ? 25.885 3.113 -29.722 1.00 79.50 95 GLU A C 1
ATOM 732 O O . GLU A 1 95 ? 24.660 3.127 -29.807 1.00 79.50 95 GLU A O 1
ATOM 737 N N . LEU A 1 96 ? 26.518 2.527 -28.697 1.00 77.38 96 LEU A N 1
ATOM 738 C CA . LEU A 1 96 ? 25.848 1.832 -27.587 1.00 77.38 96 LEU A CA 1
ATOM 739 C C . LEU A 1 96 ? 25.434 2.757 -26.438 1.00 77.38 96 LEU A C 1
ATOM 741 O O . LEU A 1 96 ? 24.616 2.371 -25.607 1.00 77.38 96 LEU A O 1
ATOM 745 N N . MET A 1 97 ? 26.016 3.953 -26.344 1.00 71.25 97 MET A N 1
ATOM 746 C CA . MET A 1 97 ? 25.660 4.942 -25.328 1.00 71.25 97 MET A CA 1
ATOM 747 C C . MET A 1 97 ? 24.441 5.752 -25.794 1.00 71.25 97 MET A C 1
ATOM 749 O O . MET A 1 97 ? 24.594 6.632 -26.643 1.00 71.25 97 MET A O 1
ATOM 753 N N . PRO A 1 98 ? 23.226 5.529 -25.254 1.00 56.59 98 PRO A N 1
ATOM 754 C CA . PRO A 1 98 ? 22.096 6.385 -25.582 1.00 56.59 98 PRO A CA 1
ATOM 755 C C . PRO A 1 98 ? 22.352 7.813 -25.075 1.00 56.59 98 PRO A C 1
ATOM 757 O O . PRO A 1 98 ? 22.842 8.025 -23.966 1.00 56.59 98 PRO A O 1
ATOM 760 N N . SER A 1 99 ? 21.935 8.819 -25.848 1.00 45.66 99 SER A N 1
ATOM 761 C CA . SER A 1 99 ? 22.030 10.257 -25.530 1.00 45.66 99 SER A CA 1
ATOM 762 C C . SER A 1 99 ? 21.158 10.717 -24.345 1.00 45.66 99 SER A C 1
ATOM 764 O O . SER A 1 99 ? 20.986 11.913 -24.116 1.00 45.66 99 SER A O 1
ATOM 766 N N . LYS A 1 100 ? 20.600 9.779 -23.577 1.00 40.78 100 LYS A N 1
ATOM 767 C CA . LYS A 1 100 ? 19.874 10.012 -22.328 1.00 40.78 100 LYS A CA 1
ATOM 768 C C . LYS A 1 100 ? 20.217 8.895 -21.340 1.00 40.78 100 LYS A C 1
ATOM 770 O O . LYS A 1 100 ? 19.446 7.975 -21.105 1.00 40.78 100 LYS A O 1
ATOM 775 N N . CYS A 1 101 ? 21.412 8.981 -20.768 1.00 35.62 101 CYS A N 1
ATOM 776 C CA . CYS A 1 101 ? 21.772 8.228 -19.572 1.00 35.62 101 CYS A CA 1
ATOM 777 C C . CYS A 1 101 ? 21.148 8.917 -18.350 1.00 35.62 101 CYS A C 1
ATOM 779 O O . CYS A 1 101 ? 21.811 9.666 -17.638 1.00 35.62 101 CYS A O 1
ATOM 781 N N . GLU A 1 102 ? 19.864 8.677 -18.098 1.00 42.53 102 GLU A N 1
ATOM 782 C CA . GLU A 1 102 ? 19.286 8.853 -16.762 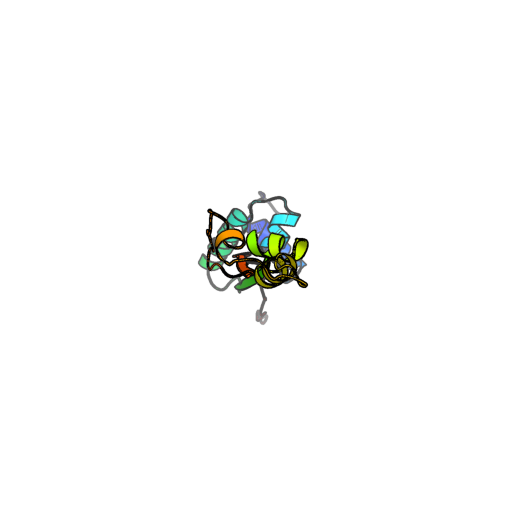1.00 42.53 102 GLU A CA 1
ATOM 783 C C . GLU A 1 102 ? 19.292 7.494 -16.063 1.00 42.53 102 GLU A C 1
ATOM 785 O O . GLU A 1 102 ? 18.254 6.897 -15.804 1.00 42.53 102 GLU A O 1
ATOM 790 N N . LEU A 1 103 ? 20.495 6.994 -15.760 1.00 44.72 103 LEU A N 1
ATOM 791 C CA . LEU A 1 103 ? 20.675 5.918 -14.788 1.00 44.72 103 LEU A CA 1
ATOM 792 C C . LEU A 1 103 ? 20.279 6.474 -13.420 1.00 44.72 103 LEU A C 1
ATOM 794 O O . LEU A 1 103 ? 21.109 7.005 -12.673 1.00 44.72 103 LEU A O 1
ATOM 798 N N . LYS A 1 104 ? 18.987 6.416 -13.104 1.00 44.09 104 LYS A N 1
ATOM 799 C CA . LYS A 1 104 ? 18.529 6.672 -11.748 1.00 44.09 104 LYS A CA 1
ATOM 800 C C . LYS A 1 104 ? 19.002 5.487 -10.920 1.00 44.09 104 LYS A C 1
ATOM 802 O O . LYS A 1 104 ? 18.515 4.385 -11.081 1.00 44.09 104 LYS A O 1
ATOM 807 N N . ARG A 1 105 ? 20.006 5.701 -10.066 1.00 48.38 105 ARG A N 1
ATOM 808 C CA . ARG A 1 105 ? 20.502 4.700 -9.104 1.00 48.38 105 ARG A CA 1
ATOM 809 C C . ARG A 1 105 ? 19.492 4.502 -7.974 1.00 48.38 105 ARG A C 1
ATOM 811 O O . ARG A 1 105 ? 19.807 4.709 -6.803 1.00 48.38 105 ARG A O 1
ATOM 818 N N . ASN A 1 106 ? 18.264 4.166 -8.327 1.00 48.62 106 ASN A N 1
ATOM 819 C CA . ASN A 1 106 ? 17.189 3.937 -7.390 1.00 48.62 106 ASN A CA 1
ATOM 820 C C . ASN A 1 106 ? 17.015 2.416 -7.330 1.00 48.62 106 ASN A C 1
ATOM 822 O O . ASN A 1 106 ? 17.056 1.748 -8.352 1.00 48.62 106 ASN A O 1
ATOM 826 N N . GLY A 1 107 ? 16.901 1.827 -6.142 1.00 54.28 107 GLY A N 1
ATOM 827 C CA . GLY A 1 107 ? 16.734 0.374 -6.044 1.00 54.28 107 GLY A CA 1
ATOM 828 C C . GLY A 1 107 ? 15.523 -0.124 -6.854 1.00 54.28 107 GLY A C 1
ATOM 829 O O . GLY A 1 107 ? 14.480 0.526 -6.877 1.00 54.28 107 GLY A O 1
ATOM 830 N N . CYS A 1 108 ? 15.648 -1.302 -7.474 1.00 57.50 108 CYS A N 1
ATOM 831 C CA . CYS A 1 108 ? 14.574 -1.993 -8.213 1.00 57.50 108 CYS A CA 1
ATOM 832 C C . CYS A 1 108 ? 13.352 -2.317 -7.323 1.00 57.50 108 CYS A C 1
ATOM 834 O O . CYS A 1 108 ? 12.208 -2.380 -7.774 1.00 57.50 108 CYS A O 1
ATOM 836 N N . PHE A 1 109 ? 13.595 -2.446 -6.019 1.00 47.84 109 PHE A N 1
ATOM 837 C CA . PHE A 1 109 ? 12.567 -2.646 -5.014 1.00 47.84 109 PHE A CA 1
ATOM 838 C C . PHE A 1 109 ? 12.462 -1.415 -4.133 1.00 47.84 109 PHE A C 1
ATOM 840 O O . PHE A 1 109 ? 13.456 -0.946 -3.572 1.00 47.84 109 PHE A O 1
ATOM 847 N N . THR A 1 110 ? 11.237 -0.927 -3.969 1.00 56.50 110 THR A N 1
ATOM 848 C CA . THR A 1 110 ? 10.930 0.053 -2.938 1.00 56.50 110 THR A CA 1
ATOM 849 C C . THR A 1 110 ? 10.187 -0.635 -1.809 1.00 56.50 110 THR A C 1
ATOM 851 O O . THR A 1 110 ? 9.234 -1.393 -2.009 1.00 56.50 110 THR A O 1
ATOM 854 N N . LYS A 1 111 ? 10.649 -0.374 -0.589 1.00 53.00 111 LYS A N 1
ATOM 855 C CA . LYS A 1 111 ? 9.948 -0.793 0.612 1.00 53.00 111 LYS A CA 1
ATOM 856 C C . LYS A 1 111 ? 8.774 0.157 0.811 1.00 53.00 111 LYS A C 1
ATOM 858 O O . LYS A 1 111 ? 8.954 1.279 1.289 1.00 53.00 111 LYS A O 1
ATOM 863 N N . ARG A 1 112 ? 7.561 -0.285 0.477 1.00 48.75 112 ARG A N 1
ATOM 864 C CA . ARG A 1 112 ? 6.353 0.424 0.889 1.00 48.75 112 ARG A CA 1
ATOM 865 C C . ARG A 1 112 ? 6.052 0.008 2.322 1.00 48.75 112 ARG A C 1
ATOM 867 O O . ARG A 1 112 ? 5.400 -0.998 2.590 1.00 48.75 112 ARG A O 1
ATOM 874 N N . SER A 1 113 ? 6.550 0.806 3.260 1.00 45.38 113 SER A N 1
ATOM 875 C CA . SER A 1 113 ? 6.042 0.770 4.624 1.00 45.38 113 SER A CA 1
ATOM 876 C C . SER A 1 113 ? 4.638 1.361 4.612 1.00 45.38 113 SER A C 1
ATOM 878 O O . SER A 1 113 ? 4.461 2.578 4.682 1.00 45.38 113 SER A O 1
ATOM 880 N N . GLY A 1 114 ? 3.630 0.503 4.498 1.00 42.44 114 GLY A N 1
ATOM 881 C CA . GLY A 1 114 ? 2.283 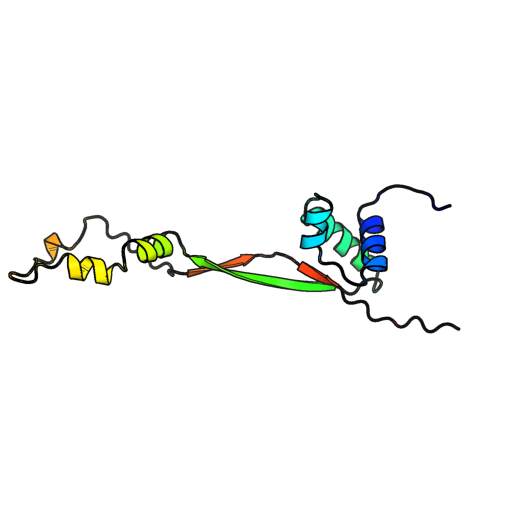0.901 4.846 1.00 42.44 114 GLY A CA 1
ATOM 882 C C . GLY A 1 114 ? 2.227 1.051 6.360 1.00 42.44 114 GLY A C 1
ATOM 883 O O . GLY A 1 114 ? 2.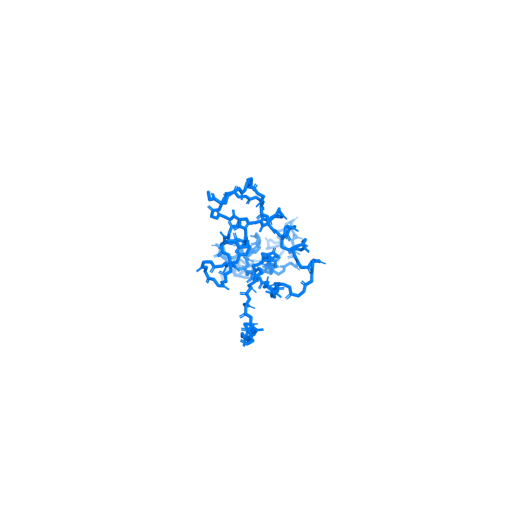312 0.060 7.083 1.00 42.44 114 GLY A O 1
ATOM 884 N N . TYR A 1 115 ? 1.996 2.265 6.859 1.00 38.97 115 TYR A N 1
ATOM 885 C CA . TYR A 1 115 ? 1.341 2.421 8.159 1.00 38.97 115 TYR A CA 1
ATOM 886 C C . TYR A 1 115 ? -0.126 1.990 8.011 1.00 38.97 115 TYR A C 1
ATOM 888 O O . TYR A 1 115 ? -1.050 2.768 8.221 1.00 38.97 115 TYR A O 1
ATOM 896 N N . GLY A 1 116 ? -0.359 0.743 7.600 1.00 40.34 116 GLY A N 1
ATOM 897 C CA . GLY A 1 116 ? -1.587 0.058 7.942 1.00 40.34 116 GLY A CA 1
ATOM 898 C C . GLY A 1 116 ? -1.445 -0.224 9.420 1.00 40.34 116 GLY A C 1
ATOM 899 O O . GLY A 1 116 ? -0.831 -1.224 9.783 1.00 40.34 116 GLY A O 1
ATOM 900 N N . THR A 1 117 ? -1.886 0.714 10.261 1.00 38.66 117 THR A N 1
ATOM 901 C CA . THR A 1 117 ? -1.987 0.499 11.702 1.00 38.66 117 THR A CA 1
ATOM 902 C C . THR A 1 117 ? -3.072 -0.549 11.904 1.00 38.66 117 THR A C 1
ATOM 904 O O . THR A 1 117 ? -4.197 -0.210 12.239 1.00 38.66 117 THR A O 1
ATOM 907 N N . GLY A 1 118 ? -2.775 -1.811 11.619 1.00 42.56 118 GLY A N 1
ATOM 908 C CA . GLY A 1 118 ? -3.621 -2.924 12.012 1.00 42.56 118 GLY A CA 1
ATOM 909 C C . GLY A 1 118 ? -3.406 -3.112 13.496 1.00 42.56 118 GLY A C 1
ATOM 910 O O . GLY A 1 118 ? -2.639 -3.973 13.902 1.00 42.56 118 GLY A O 1
ATOM 911 N N . THR A 1 119 ? -3.926 -2.206 14.323 1.00 40.88 119 THR A N 1
ATOM 912 C CA . THR A 1 119 ? -3.740 -2.343 15.762 1.00 40.88 119 THR A CA 1
ATOM 913 C C . THR A 1 119 ? -4.433 -3.628 16.193 1.00 40.88 119 THR A C 1
ATOM 915 O O . THR A 1 119 ? -5.654 -3.732 16.131 1.00 40.88 119 THR A O 1
ATOM 918 N N . GLY A 1 120 ? -3.644 -4.648 16.523 1.00 39.44 120 GLY A N 1
ATOM 919 C CA . GLY A 1 120 ? -4.147 -5.921 17.000 1.00 39.44 120 GLY A CA 1
ATOM 920 C C . GLY A 1 120 ? -4.431 -5.773 18.481 1.00 39.44 120 GLY A C 1
ATOM 921 O O . GLY A 1 120 ? -3.512 -5.529 19.251 1.00 39.44 120 GLY A O 1
ATOM 922 N N . PHE A 1 121 ? -5.688 -5.880 18.889 1.00 40.88 121 PHE A N 1
ATOM 923 C CA . PHE A 1 121 ? -6.037 -5.779 20.307 1.00 40.88 121 PHE A CA 1
ATOM 924 C C . PHE A 1 121 ? -6.011 -7.168 20.958 1.00 40.88 121 PHE A C 1
ATOM 926 O O . PHE A 1 121 ? -6.543 -8.128 20.398 1.00 40.88 121 PHE A O 1
ATOM 933 N N . HIS A 1 122 ? -5.397 -7.288 22.135 1.00 33.88 122 HIS A N 1
ATOM 934 C CA . HIS A 1 122 ? -5.427 -8.506 22.947 1.00 33.88 122 HIS A CA 1
ATOM 935 C C . HIS A 1 122 ? -5.981 -8.170 24.332 1.00 33.88 122 HIS A C 1
ATOM 937 O O . HIS A 1 122 ? -5.311 -7.527 25.137 1.00 33.88 122 HIS A O 1
ATOM 943 N N . PHE A 1 123 ? -7.179 -8.653 24.663 1.00 28.78 123 PHE A N 1
ATOM 944 C CA . PHE A 1 123 ? -7.705 -8.548 26.024 1.00 28.78 123 PHE A CA 1
ATOM 945 C C . PHE A 1 123 ? -6.946 -9.515 26.941 1.00 28.78 123 PHE A C 1
ATOM 947 O O . PHE A 1 123 ? -6.903 -10.714 26.676 1.00 28.78 123 PHE A O 1
ATOM 954 N N . GLN A 1 124 ? -6.321 -9.024 28.011 1.00 31.08 124 GLN A N 1
ATOM 955 C CA . GLN A 1 124 ? -5.827 -9.894 29.078 1.00 31.08 124 GLN A CA 1
ATOM 956 C C . GLN A 1 124 ? -6.768 -9.728 30.257 1.00 31.08 124 GLN A C 1
ATOM 958 O O . GLN A 1 124 ? -6.659 -8.775 31.022 1.00 31.08 124 GLN A O 1
ATOM 963 N N . GLY A 1 125 ? -7.759 -10.615 30.320 1.00 36.56 125 GLY A N 1
ATOM 964 C CA . GLY A 1 125 ? -8.722 -10.630 31.404 1.00 36.56 125 GLY A CA 1
ATOM 965 C C . GLY A 1 125 ? -8.032 -10.883 32.737 1.00 36.56 125 GLY A C 1
ATOM 966 O O . GLY A 1 125 ? -7.281 -11.843 32.856 1.00 36.56 125 GLY A O 1
ATOM 967 N N . LEU A 1 126 ? -8.335 -10.035 33.716 1.00 35.19 126 LEU A N 1
ATOM 968 C CA . LEU A 1 126 ? -8.458 -10.380 35.130 1.00 35.19 126 LEU A CA 1
ATOM 969 C C . LEU A 1 126 ? -9.456 -9.383 35.741 1.00 35.19 126 LEU A C 1
ATOM 971 O O . LEU A 1 126 ? -9.082 -8.346 36.278 1.00 35.19 126 LEU A O 1
ATOM 975 N N . ILE A 1 127 ? -10.746 -9.691 35.609 1.00 33.66 127 ILE A N 1
ATOM 976 C CA . ILE A 1 127 ? -11.744 -9.272 36.596 1.00 33.66 127 ILE A CA 1
ATOM 977 C C . ILE A 1 127 ? -12.028 -10.542 37.395 1.00 33.66 127 ILE A C 1
ATOM 979 O O . ILE A 1 127 ? -12.793 -11.399 36.955 1.00 33.66 127 ILE A O 1
ATOM 983 N N . GLU A 1 128 ? -11.327 -10.710 38.516 1.00 29.39 128 GLU A N 1
ATOM 984 C CA . GLU A 1 128 ? -11.712 -11.690 39.531 1.00 29.39 128 GLU A CA 1
ATOM 985 C C . GLU A 1 128 ? -13.007 -11.192 40.200 1.00 29.39 128 GLU A C 1
ATOM 987 O O . GLU A 1 128 ? -13.056 -10.034 40.626 1.00 29.39 128 GLU A O 1
ATOM 992 N N . PRO A 1 129 ? -14.078 -12.004 40.266 1.00 33.09 129 PRO A N 1
ATOM 993 C CA . PRO A 1 129 ? -15.271 -11.639 41.016 1.00 33.09 129 PRO A CA 1
ATOM 994 C C . PRO A 1 129 ? -15.022 -11.770 42.526 1.00 33.09 129 PRO A C 1
ATOM 996 O O . PRO A 1 129 ? -14.347 -12.699 42.972 1.00 33.09 129 PRO A O 1
ATOM 999 N N . ALA A 1 130 ? -15.577 -10.813 43.274 1.00 35.56 130 ALA A N 1
ATOM 1000 C CA . ALA A 1 130 ? -15.590 -10.746 44.737 1.00 35.56 130 ALA A CA 1
ATOM 1001 C C . ALA A 1 130 ? -16.374 -11.890 45.402 1.00 35.56 130 ALA A C 1
ATOM 1003 O O . ALA A 1 130 ? -17.332 -12.398 44.772 1.00 35.56 130 ALA A O 1
#

Secondary structure (DSSP, 8-state):
-------HHHHHHHHHHHHS--BHHHHHHHHT--HHHHHHHHHHHHHT-TT--EE---EEEEEE-HHHHHHHHH--HHHHHHHHS-TTT---HHHHS-S--------SEEEEEE-----EE---------

Radius of gyration: 26.94 Å; chains: 1; bounding box: 66×22×80 Å